Protein AF-C2L073-F1 (afdb_monomer)

Mean predicted aligned error: 6.2 Å

pLDDT: mean 86.58, std 9.67, range [51.0, 95.62]

Secondary structure (DSSP, 8-state):
----HHHHHHHHHHHHHHHHHHHHHHHHHHHHHHHHT-PPPHHHHHHHHHT--SS----B---SHHHHHHHHHHHHHHHHHHHHHHHHHHHHHS-HHHHHHHHHH-HHHHHHHHHHHHHHHHHHHHHH---GGGS--BHHHHHHHHHHHHHHHHHHHHHT-

Foldseek 3Di:
DDCDPVNVLVVLVVVLVVLVVVLVVLLVQLVVCAVVVHFRDPVLLVLLVVLDDPDDDDADRDSHPLLNVLLVVLVVQLVVLLVVQLVVQCVVPVDSVVSVVVSLLCSLVSLVVSVVVSVVVLVVCVVVDPDPSSPHHHSSSSSSSSSSNVSSVSSNVSVVD

Organism: NCBI:txid585501

Solvent-accessible surface area (backbone atoms only — not comparable to full-atom values): 8617 Å² total; per-residue (Å²): 134,88,78,50,70,70,59,51,55,51,54,50,50,49,51,31,53,50,33,46,51,50,26,52,47,53,46,52,43,47,55,51,12,38,77,67,75,35,77,57,63,70,65,47,36,52,48,8,54,67,62,51,68,97,65,94,68,88,54,43,85,50,51,42,68,66,35,50,51,53,37,47,51,46,54,50,45,34,50,49,45,48,52,53,51,32,52,54,36,26,73,71,66,76,34,66,67,63,17,49,57,52,47,71,73,38,51,49,59,37,50,51,51,32,64,58,49,45,59,54,53,48,53,52,46,38,77,76,43,92,51,76,77,53,77,66,51,38,11,47,28,34,26,40,50,43,32,48,50,52,23,35,48,45,44,46,52,61,77,71,107

Sequence (161 aa):
MKMNLFNFEFFFGLMVGLSFLLTFYIYFRLLYGVIRKREVPQWIYKFGQAFQGRVHIEYENATNSAALRDANLFLFLWLLVNVLTFVFLYHKNGDAHAALYQCMKMPFATIIVALIVHPILLLLRMQFSSSEDAYHIYSTTNAVRGAAFFSVFLLALYANM

Structure (mmCIF, N/CA/C/O backbone):
data_AF-C2L073-F1
#
_entry.id   AF-C2L073-F1
#
loop_
_atom_site.group_PDB
_atom_site.id
_atom_site.type_symbol
_atom_site.label_atom_id
_atom_site.label_alt_id
_atom_site.label_comp_id
_atom_site.label_asym_id
_atom_site.label_entity_id
_atom_site.label_seq_id
_atom_site.pdbx_PDB_ins_code
_atom_site.Cartn_x
_atom_site.Cartn_y
_atom_site.Cartn_z
_atom_site.occupancy
_atom_site.B_iso_or_equiv
_atom_site.auth_seq_id
_atom_site.auth_comp_id
_atom_site.auth_asym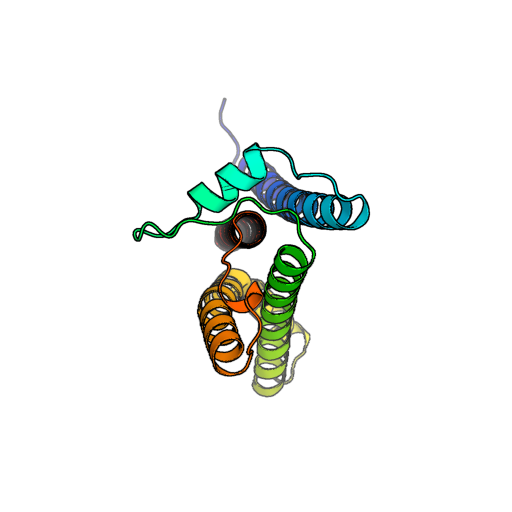_id
_atom_site.auth_atom_id
_atom_site.pdbx_PDB_model_num
ATOM 1 N N . MET A 1 1 ? -7.193 34.105 5.718 1.00 51.00 1 MET A N 1
ATOM 2 C CA . MET A 1 1 ? -8.308 33.206 5.349 1.00 51.00 1 MET A CA 1
ATOM 3 C C . MET A 1 1 ? -8.365 32.092 6.388 1.00 51.00 1 MET A C 1
ATOM 5 O O . MET A 1 1 ? -7.448 31.286 6.433 1.00 51.00 1 MET A O 1
ATOM 9 N N . LYS A 1 2 ? -9.333 32.121 7.315 1.00 53.12 2 LYS A N 1
ATOM 10 C CA . LYS A 1 2 ? -9.449 31.116 8.388 1.00 53.12 2 LYS A CA 1
ATOM 11 C C . LYS A 1 2 ? -10.108 29.876 7.780 1.00 53.12 2 LYS A C 1
ATOM 13 O O . LYS A 1 2 ? -11.261 29.941 7.367 1.00 53.12 2 LYS A O 1
ATOM 18 N N . MET A 1 3 ? -9.357 28.790 7.632 1.00 62.25 3 MET A N 1
ATOM 19 C CA . MET A 1 3 ? -9.913 27.518 7.182 1.00 62.25 3 MET A CA 1
ATOM 20 C C . MET A 1 3 ? -10.763 26.961 8.330 1.00 62.25 3 MET A C 1
ATOM 22 O O . MET A 1 3 ? -10.231 26.657 9.394 1.00 62.25 3 MET A O 1
ATOM 26 N N . ASN A 1 4 ? -12.085 26.917 8.157 1.00 75.19 4 ASN A N 1
ATOM 27 C CA . ASN A 1 4 ? -12.983 26.313 9.143 1.00 75.19 4 ASN A CA 1
ATOM 28 C C . ASN A 1 4 ? -12.702 24.803 9.220 1.00 75.19 4 ASN A C 1
ATOM 30 O O . ASN A 1 4 ? -12.439 24.189 8.186 1.00 75.19 4 ASN A O 1
ATOM 34 N N . LEU A 1 5 ? -12.780 24.211 10.417 1.00 71.25 5 LEU A N 1
ATOM 35 C CA . LEU A 1 5 ? -12.487 22.789 10.671 1.00 71.25 5 LEU A CA 1
ATOM 36 C C . LEU A 1 5 ? -13.219 21.848 9.691 1.00 71.25 5 LEU A C 1
ATOM 38 O O . LEU A 1 5 ? -12.606 20.964 9.107 1.00 71.25 5 LEU A O 1
ATOM 42 N N . PHE A 1 6 ? -14.487 22.144 9.393 1.00 75.75 6 PHE A N 1
ATOM 43 C CA . PHE A 1 6 ? -15.294 21.417 8.405 1.00 75.75 6 PHE A CA 1
ATOM 44 C C . PHE A 1 6 ? -14.699 21.429 6.983 1.00 75.75 6 PHE A C 1
ATOM 46 O O . PHE A 1 6 ? -14.689 20.415 6.290 1.00 75.75 6 PHE A O 1
ATOM 53 N N . ASN A 1 7 ? -14.154 22.568 6.543 1.00 81.94 7 ASN A N 1
ATOM 54 C CA . ASN A 1 7 ? -13.511 22.655 5.230 1.00 81.94 7 ASN A CA 1
ATOM 55 C C . ASN A 1 7 ? -12.225 21.822 5.206 1.00 81.94 7 ASN A C 1
ATOM 57 O O . ASN A 1 7 ? -11.919 21.202 4.192 1.00 81.94 7 ASN A O 1
ATOM 61 N N . PHE A 1 8 ? -11.486 21.787 6.317 1.00 86.12 8 PHE A N 1
ATOM 62 C CA . PHE A 1 8 ? -10.269 20.990 6.429 1.00 86.12 8 PHE A CA 1
ATOM 63 C C . PHE A 1 8 ? -10.555 19.486 6.321 1.00 86.12 8 PHE A C 1
ATOM 65 O O . PHE A 1 8 ? -9.927 18.821 5.500 1.00 86.12 8 PHE A O 1
ATOM 72 N N . GLU A 1 9 ? -11.535 18.969 7.069 1.00 88.25 9 GLU A N 1
ATOM 73 C CA . GLU A 1 9 ? -11.953 17.560 6.999 1.00 88.25 9 GLU A CA 1
ATOM 74 C C . GLU A 1 9 ? -12.395 17.160 5.587 1.00 88.25 9 GLU A C 1
ATOM 76 O O . GLU A 1 9 ? -12.020 16.095 5.096 1.00 88.25 9 GLU A O 1
ATOM 81 N N . PHE A 1 10 ? -13.136 18.035 4.901 1.00 88.88 10 PHE A N 1
ATOM 82 C CA . PHE A 1 10 ? -13.568 17.797 3.526 1.00 88.88 10 PHE A CA 1
ATOM 83 C C . PHE A 1 10 ? -12.385 17.693 2.550 1.00 88.88 10 PHE A C 1
ATOM 85 O O . PHE A 1 10 ? -12.285 16.722 1.797 1.00 88.88 10 PHE A O 1
ATOM 92 N N . PHE A 1 11 ? -11.457 18.658 2.570 1.00 91.19 11 PHE A N 1
ATOM 93 C CA . PHE A 1 11 ? -10.277 18.618 1.698 1.00 91.19 11 PHE A CA 1
ATOM 94 C C . PHE A 1 11 ? -9.354 17.442 2.027 1.00 91.19 11 PHE A C 1
ATOM 96 O O . PHE A 1 11 ? -8.784 16.840 1.115 1.00 91.19 11 PHE A O 1
ATOM 103 N N . PHE A 1 12 ? -9.235 17.079 3.305 1.00 91.75 12 PHE A N 1
ATOM 104 C CA . PHE A 1 12 ? -8.467 15.909 3.711 1.00 91.75 12 PHE A CA 1
ATOM 105 C C . PHE A 1 12 ? -9.112 14.616 3.200 1.00 91.75 12 PHE A C 1
ATOM 107 O O . PHE A 1 12 ? -8.429 13.789 2.598 1.00 91.75 12 PHE A O 1
ATOM 114 N N . GLY A 1 13 ? -10.435 14.475 3.327 1.00 92.38 13 GLY A N 1
ATOM 115 C CA . GLY A 1 13 ? -11.184 13.355 2.755 1.00 92.38 13 GLY A CA 1
ATOM 116 C C . GLY A 1 13 ? -11.028 13.251 1.231 1.00 92.38 13 GLY A C 1
ATOM 117 O O . GLY A 1 13 ? -10.801 12.160 0.704 1.00 92.38 13 GLY A O 1
ATOM 118 N N . LEU A 1 14 ? -11.049 14.381 0.511 1.00 93.88 14 LEU A N 1
ATOM 119 C CA . LEU A 1 14 ? -10.752 14.412 -0.927 1.00 93.88 14 LEU A CA 1
ATOM 120 C C . LEU A 1 14 ? -9.329 13.935 -1.237 1.00 93.88 14 LEU A C 1
ATOM 122 O O . LEU A 1 14 ? -9.131 13.176 -2.185 1.00 93.88 14 LEU A O 1
ATOM 126 N N . MET A 1 15 ? -8.342 14.339 -0.436 1.00 93.81 15 MET A N 1
ATOM 127 C CA . MET A 1 15 ? -6.956 13.890 -0.587 1.00 93.81 15 MET A CA 1
ATOM 128 C C . MET A 1 15 ? -6.831 12.371 -0.393 1.00 93.81 15 MET A C 1
ATOM 130 O O . MET A 1 15 ? -6.154 11.709 -1.183 1.00 93.81 15 MET A O 1
ATOM 134 N N . VAL A 1 16 ? -7.530 11.804 0.599 1.00 94.00 16 VAL A N 1
ATOM 135 C CA . VAL A 1 16 ? -7.621 10.347 0.790 1.00 94.00 16 VAL A CA 1
ATOM 136 C C . VAL A 1 16 ? -8.213 9.692 -0.460 1.00 94.00 16 VAL A C 1
ATOM 138 O O . VAL A 1 16 ? -7.593 8.792 -1.024 1.00 94.00 16 VAL A O 1
ATOM 141 N N . GLY A 1 17 ? -9.353 10.173 -0.962 1.00 93.94 17 GLY A N 1
ATOM 142 C CA . GLY A 1 17 ? -9.978 9.629 -2.174 1.00 93.94 17 GLY A CA 1
ATOM 143 C C . GLY A 1 17 ? -9.054 9.665 -3.399 1.00 93.94 17 GLY A C 1
ATOM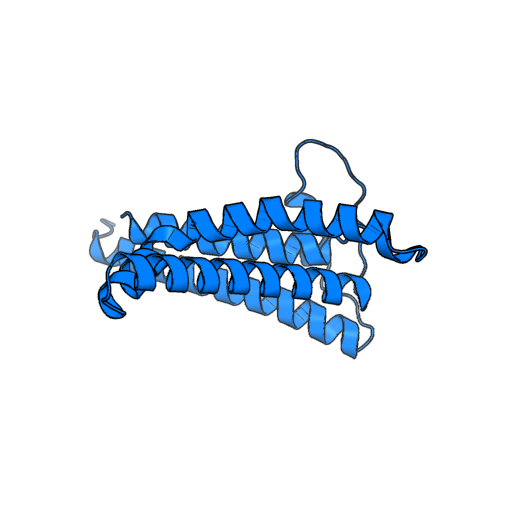 144 O O . GLY A 1 17 ? -8.900 8.661 -4.098 1.00 93.94 17 GLY A O 1
ATOM 145 N N . LEU A 1 18 ? -8.368 10.789 -3.623 1.00 95.62 18 LEU A N 1
ATOM 146 C CA . LEU A 1 18 ? -7.400 10.946 -4.713 1.00 95.62 18 LEU A CA 1
ATOM 147 C C . LEU A 1 18 ? -6.206 9.989 -4.584 1.00 95.62 18 LEU A C 1
ATOM 149 O O . LEU A 1 18 ? -5.728 9.479 -5.597 1.00 95.62 18 LEU A O 1
ATOM 153 N N . SER A 1 19 ? -5.747 9.698 -3.363 1.00 94.69 19 SER A N 1
ATOM 154 C CA . SER A 1 19 ? -4.656 8.739 -3.139 1.00 94.69 19 SER A CA 1
ATOM 155 C C . SER A 1 19 ? -5.042 7.307 -3.540 1.00 94.69 19 SER A C 1
ATOM 157 O O . SER A 1 19 ? -4.278 6.624 -4.232 1.00 94.69 19 SER A O 1
ATOM 159 N N . PHE A 1 20 ? -6.273 6.880 -3.236 1.00 93.25 20 PHE A N 1
ATOM 160 C CA . PHE A 1 20 ? -6.786 5.586 -3.693 1.00 93.25 20 PHE A CA 1
ATOM 161 C C . PHE A 1 20 ? -6.924 5.541 -5.216 1.00 93.25 20 PHE A C 1
ATOM 163 O O . PHE A 1 20 ? -6.498 4.566 -5.838 1.00 93.25 20 PHE A O 1
ATOM 170 N N . LEU A 1 21 ? -7.445 6.606 -5.836 1.00 95.44 21 LEU A N 1
ATOM 171 C CA . LEU A 1 21 ? -7.520 6.709 -7.297 1.00 95.44 21 LEU A CA 1
ATOM 172 C C . LEU A 1 21 ? -6.135 6.622 -7.949 1.00 95.44 21 LEU A C 1
ATOM 174 O O . LEU A 1 21 ? -5.985 5.943 -8.964 1.00 95.44 21 LEU A O 1
ATOM 178 N N . LEU A 1 22 ? -5.114 7.240 -7.350 1.00 93.94 22 LEU A N 1
ATOM 179 C CA . LEU A 1 22 ? -3.731 7.133 -7.812 1.00 93.94 22 LEU A CA 1
ATOM 180 C C . LEU A 1 22 ? -3.215 5.688 -7.731 1.00 93.94 22 LEU A C 1
ATOM 182 O O . LEU A 1 22 ? -2.583 5.213 -8.674 1.00 93.94 22 LEU A O 1
ATOM 186 N N . THR A 1 23 ? -3.522 4.969 -6.648 1.00 93.75 23 THR A N 1
ATOM 187 C CA . THR A 1 23 ? -3.159 3.551 -6.492 1.00 93.75 23 THR A CA 1
ATOM 188 C C . THR A 1 23 ? -3.786 2.692 -7.590 1.00 93.75 23 THR A C 1
ATOM 190 O O . THR A 1 23 ? -3.080 1.938 -8.266 1.00 93.75 23 THR A O 1
ATOM 193 N N . PHE A 1 24 ? -5.093 2.851 -7.834 1.00 93.75 24 PHE A N 1
ATOM 194 C CA . PHE A 1 24 ? -5.778 2.162 -8.930 1.00 93.75 24 PHE A CA 1
ATOM 195 C C . PHE A 1 24 ? -5.198 2.546 -10.290 1.00 93.75 24 PHE A C 1
ATOM 197 O O . PHE A 1 24 ? -4.978 1.679 -11.132 1.00 93.75 24 PHE A O 1
ATOM 204 N N . TYR A 1 25 ? -4.895 3.824 -10.507 1.00 94.94 25 TYR A N 1
ATOM 205 C CA . TYR A 1 25 ? -4.294 4.298 -11.747 1.00 94.94 25 TYR A CA 1
ATOM 206 C C . TYR A 1 25 ? -2.928 3.653 -12.020 1.00 94.94 25 TYR A C 1
ATOM 208 O O . TYR A 1 25 ? -2.704 3.167 -13.130 1.00 94.94 25 TYR A O 1
ATOM 216 N N . ILE A 1 26 ? -2.036 3.581 -11.023 1.00 94.19 26 ILE A N 1
ATOM 217 C CA . ILE A 1 26 ? -0.731 2.908 -11.153 1.00 94.19 26 ILE A CA 1
ATOM 218 C C . ILE A 1 26 ? -0.930 1.431 -11.508 1.00 94.19 26 ILE A C 1
ATOM 220 O O . ILE A 1 26 ? -0.293 0.930 -12.438 1.00 94.19 26 ILE A O 1
ATOM 224 N N . TYR A 1 27 ? -1.854 0.752 -10.825 1.00 94.88 27 TYR A N 1
ATOM 225 C CA . TYR A 1 27 ? -2.177 -0.644 -11.103 1.00 94.88 27 TYR A CA 1
ATOM 226 C C . TYR A 1 27 ? -2.718 -0.853 -12.526 1.00 94.88 27 TYR A C 1
ATOM 228 O O . TYR A 1 27 ? -2.208 -1.695 -13.265 1.00 94.88 27 TYR A O 1
ATOM 236 N N . PHE A 1 28 ? -3.702 -0.060 -12.960 1.00 93.69 28 PHE A N 1
ATOM 237 C CA . PHE A 1 28 ? -4.261 -0.164 -14.309 1.00 93.69 28 PHE A CA 1
ATOM 238 C C . PHE A 1 28 ? -3.235 0.173 -15.392 1.00 93.69 28 PHE A C 1
ATOM 240 O O . PHE A 1 28 ? -3.235 -0.459 -16.449 1.00 93.69 28 PHE A O 1
ATOM 247 N N . ARG A 1 29 ? -2.326 1.126 -15.146 1.00 93.19 29 ARG A N 1
ATOM 248 C CA . ARG A 1 29 ? -1.207 1.414 -16.055 1.00 93.19 29 ARG A CA 1
ATOM 249 C C . ARG A 1 29 ? -0.267 0.221 -16.185 1.00 93.19 29 ARG A C 1
ATOM 251 O O . ARG A 1 29 ? 0.132 -0.077 -17.308 1.00 93.19 29 ARG A O 1
ATOM 258 N N . LEU A 1 30 ? 0.049 -0.462 -15.083 1.00 93.25 30 LEU A N 1
ATOM 259 C CA . LEU A 1 30 ? 0.843 -1.692 -15.096 1.00 93.25 30 LEU A CA 1
ATOM 260 C C . LEU A 1 30 ? 0.120 -2.806 -15.869 1.00 93.25 30 LEU A C 1
ATOM 262 O O . LEU A 1 30 ? 0.699 -3.385 -16.785 1.00 93.25 30 LEU A O 1
ATOM 266 N N . LEU A 1 31 ? -1.161 -3.044 -15.576 1.00 94.12 31 LEU A N 1
ATOM 267 C CA . LEU A 1 31 ? -1.990 -4.035 -16.269 1.00 94.12 31 LEU A CA 1
ATOM 268 C C . LEU A 1 31 ? -2.043 -3.778 -17.783 1.00 94.12 31 LEU A C 1
ATOM 270 O O . LEU A 1 31 ? -1.772 -4.672 -18.584 1.00 94.12 31 LEU A O 1
ATOM 274 N N . TYR A 1 32 ? -2.354 -2.544 -18.185 1.00 92.75 32 TYR A N 1
ATOM 275 C CA . TYR A 1 32 ? -2.418 -2.156 -19.592 1.00 92.75 32 TYR A CA 1
ATOM 276 C C . TYR A 1 32 ? -1.051 -2.243 -20.277 1.00 92.75 32 TYR A C 1
ATOM 278 O O . TYR A 1 32 ? -0.969 -2.672 -21.429 1.00 92.75 32 TYR A O 1
ATOM 286 N N . GLY A 1 33 ? 0.018 -1.862 -19.572 1.00 91.06 33 GLY A N 1
ATOM 287 C CA . GLY A 1 33 ? 1.390 -1.972 -20.052 1.00 91.06 33 GLY A CA 1
ATOM 288 C C . GLY A 1 33 ? 1.767 -3.413 -20.383 1.00 91.06 33 GLY A C 1
ATOM 289 O O . GLY A 1 33 ? 2.226 -3.685 -21.489 1.00 91.06 33 GLY A O 1
ATOM 290 N N . VAL A 1 34 ? 1.442 -4.358 -19.497 1.00 91.62 34 VAL A N 1
ATOM 291 C CA . VAL A 1 34 ? 1.675 -5.790 -19.736 1.00 91.62 34 VAL A CA 1
ATOM 292 C C . VAL A 1 34 ? 0.847 -6.307 -20.916 1.00 91.62 34 VAL A C 1
ATOM 294 O O . VAL A 1 34 ? 1.393 -6.958 -21.805 1.00 91.62 34 VAL A O 1
ATOM 297 N N . ILE A 1 35 ? -0.449 -5.976 -20.983 1.00 91.25 35 ILE A N 1
ATOM 298 C CA . ILE A 1 35 ? -1.339 -6.427 -22.072 1.00 91.25 35 ILE A CA 1
ATOM 299 C C . ILE A 1 35 ? -0.868 -5.903 -23.435 1.00 91.25 35 ILE A C 1
ATOM 301 O O . ILE A 1 35 ? -0.901 -6.621 -24.434 1.00 91.25 35 ILE A O 1
ATOM 305 N N . ARG A 1 36 ? -0.443 -4.639 -23.498 1.00 91.94 36 ARG A N 1
ATOM 306 C CA . ARG A 1 36 ? -0.029 -3.983 -24.747 1.00 91.94 36 ARG A CA 1
ATOM 307 C C . ARG A 1 36 ? 1.466 -4.084 -25.032 1.00 91.94 36 ARG A C 1
ATOM 309 O O . ARG A 1 36 ? 1.891 -3.519 -26.037 1.00 91.94 36 ARG A O 1
ATOM 316 N N . LYS A 1 37 ? 2.242 -4.762 -24.178 1.00 89.69 37 LYS A N 1
ATOM 317 C CA . LYS A 1 37 ? 3.714 -4.804 -24.232 1.00 89.69 37 LYS A CA 1
ATOM 318 C C . LYS A 1 37 ? 4.321 -3.395 -24.327 1.00 89.69 37 LYS A C 1
ATOM 320 O O . LYS A 1 37 ? 5.186 -3.127 -25.155 1.00 89.69 37 LYS A O 1
ATOM 325 N N . ARG A 1 38 ? 3.792 -2.467 -23.525 1.00 88.75 38 ARG A N 1
ATOM 326 C CA . ARG A 1 38 ? 4.239 -1.072 -23.428 1.00 88.75 38 ARG A CA 1
ATOM 327 C C . ARG A 1 38 ? 4.745 -0.794 -22.028 1.00 88.75 38 ARG A C 1
ATOM 329 O O . ARG A 1 38 ? 4.155 -1.248 -21.055 1.00 88.75 38 ARG A O 1
ATOM 336 N N . GLU A 1 39 ? 5.774 0.030 -21.933 1.00 90.38 39 GLU A N 1
ATOM 337 C CA . GLU A 1 39 ? 6.281 0.464 -20.640 1.00 90.38 39 GLU A CA 1
ATOM 338 C C . GLU A 1 39 ? 5.313 1.407 -19.920 1.00 90.38 39 GLU A C 1
ATOM 340 O O . GLU A 1 39 ? 4.585 2.210 -20.526 1.00 90.38 39 GLU A O 1
ATOM 345 N N . VAL A 1 40 ? 5.320 1.326 -18.591 1.00 91.50 40 VAL A N 1
ATOM 346 C CA . VAL A 1 40 ? 4.681 2.338 -17.753 1.00 91.50 40 VAL A CA 1
ATOM 347 C C . VAL A 1 40 ? 5.458 3.663 -17.802 1.00 91.50 40 VAL A C 1
ATOM 349 O O . VAL A 1 40 ? 6.643 3.684 -18.132 1.00 91.50 40 VAL A O 1
ATOM 352 N N . PRO A 1 41 ? 4.820 4.804 -17.483 1.00 91.25 41 PRO A N 1
ATOM 353 C CA . PRO A 1 41 ? 5.517 6.081 -17.420 1.00 91.25 41 PRO A CA 1
ATOM 354 C C . PRO A 1 41 ? 6.695 6.039 -16.441 1.00 91.25 41 PRO A C 1
ATOM 356 O O . PRO A 1 41 ? 6.580 5.485 -15.350 1.00 91.25 41 PRO A O 1
ATOM 359 N N . GLN A 1 42 ? 7.787 6.717 -16.794 1.00 91.69 42 GLN A N 1
ATOM 360 C CA . GLN A 1 42 ? 9.043 6.701 -16.034 1.00 91.69 42 GLN A CA 1
ATOM 361 C C . GLN A 1 42 ? 8.899 7.124 -14.564 1.00 91.69 42 GLN A C 1
ATOM 363 O O . GLN A 1 42 ? 9.625 6.642 -13.697 1.00 91.69 42 GLN A O 1
ATOM 368 N N . TRP A 1 43 ? 7.937 7.996 -14.249 1.00 92.56 43 TRP A N 1
ATOM 369 C CA . TRP A 1 43 ? 7.681 8.397 -12.866 1.00 92.56 43 TRP A CA 1
ATOM 370 C C . TRP A 1 43 ? 7.170 7.235 -11.996 1.00 92.56 43 TRP A C 1
ATOM 372 O O . TRP A 1 43 ? 7.433 7.249 -10.800 1.00 92.56 43 TRP A O 1
ATOM 382 N N . ILE A 1 44 ? 6.508 6.215 -12.567 1.00 92.19 44 ILE A N 1
ATOM 383 C CA . ILE A 1 44 ? 6.045 5.030 -11.822 1.00 92.19 44 ILE A CA 1
ATOM 384 C C . ILE A 1 44 ? 7.243 4.200 -11.359 1.00 92.19 44 ILE A C 1
ATOM 386 O O . ILE A 1 44 ? 7.296 3.802 -10.197 1.00 92.19 44 ILE A O 1
ATOM 390 N N . TYR A 1 45 ? 8.234 4.003 -12.232 1.00 91.69 45 TYR A N 1
ATOM 391 C CA . TYR A 1 45 ? 9.482 3.333 -11.865 1.00 91.69 45 TYR A CA 1
ATOM 392 C C . TYR A 1 45 ? 10.214 4.097 -10.757 1.00 91.69 45 TYR A C 1
ATOM 394 O O . TYR A 1 45 ? 10.555 3.516 -9.729 1.00 91.69 45 TYR A O 1
ATOM 402 N N . LYS A 1 46 ? 10.375 5.419 -10.917 1.00 90.88 46 LYS A N 1
ATOM 403 C CA . LYS A 1 46 ? 11.015 6.278 -9.906 1.00 90.88 46 LYS A CA 1
ATOM 404 C C . LYS A 1 46 ? 10.268 6.269 -8.576 1.00 90.88 46 LYS A C 1
ATOM 406 O O . LYS A 1 46 ? 10.901 6.249 -7.530 1.00 90.88 46 LYS A O 1
ATOM 411 N N . PHE A 1 47 ? 8.937 6.261 -8.604 1.00 90.62 47 PHE A N 1
ATOM 412 C CA . PHE A 1 47 ? 8.118 6.177 -7.397 1.00 90.62 47 PHE A CA 1
ATOM 413 C C . PHE A 1 47 ? 8.327 4.844 -6.668 1.00 90.62 47 PHE A C 1
ATOM 415 O O . PHE A 1 47 ? 8.522 4.823 -5.455 1.00 90.62 47 PHE A O 1
ATOM 422 N N . GLY A 1 48 ? 8.370 3.737 -7.411 1.00 87.62 48 GLY A N 1
ATOM 423 C CA . GLY A 1 48 ? 8.680 2.421 -6.859 1.00 87.62 48 GLY A CA 1
ATOM 424 C C . GLY A 1 48 ? 10.088 2.313 -6.277 1.00 87.62 48 GLY A C 1
ATOM 425 O O . GLY A 1 48 ? 10.263 1.719 -5.215 1.00 87.62 48 GLY A O 1
ATOM 426 N N . GLN A 1 49 ? 11.076 2.927 -6.930 1.00 88.62 49 GLN A N 1
ATOM 427 C CA . GLN A 1 49 ? 12.444 3.029 -6.413 1.00 88.62 49 GLN A CA 1
ATOM 428 C C . GLN A 1 49 ? 12.533 3.953 -5.190 1.00 88.62 49 GLN A C 1
ATOM 430 O O . GLN A 1 49 ? 13.287 3.674 -4.271 1.00 88.62 49 GLN A O 1
ATOM 435 N N . ALA A 1 50 ? 11.745 5.028 -5.125 1.00 86.81 50 ALA A N 1
ATOM 436 C CA . ALA A 1 50 ? 11.715 5.915 -3.962 1.00 86.81 50 ALA A CA 1
ATOM 437 C C . ALA A 1 50 ? 11.130 5.229 -2.717 1.00 86.81 50 ALA A C 1
ATOM 439 O O . ALA A 1 50 ? 11.511 5.555 -1.597 1.00 86.81 50 ALA A O 1
ATOM 440 N N . PHE A 1 51 ? 10.241 4.249 -2.905 1.00 81.06 51 PHE A N 1
ATOM 441 C CA . PHE A 1 51 ? 9.683 3.433 -1.822 1.00 81.06 51 PHE A CA 1
ATOM 442 C C . PHE A 1 51 ? 10.616 2.288 -1.382 1.00 81.06 51 PHE A C 1
ATOM 444 O O . PHE A 1 51 ? 10.199 1.278 -0.812 1.00 81.06 51 PHE A O 1
ATOM 451 N N . GLN A 1 52 ? 11.901 2.421 -1.682 1.00 79.38 52 GLN A N 1
ATOM 452 C CA . GLN A 1 52 ? 12.945 1.521 -1.245 1.00 79.38 52 GLN A CA 1
ATOM 453 C C . GLN A 1 52 ? 13.329 1.783 0.216 1.00 79.38 52 GLN A C 1
ATOM 455 O O . GLN A 1 52 ? 13.414 2.923 0.669 1.00 79.38 52 GLN A O 1
ATOM 460 N N . GLY A 1 53 ? 13.580 0.704 0.962 1.00 68.50 53 GLY A N 1
ATOM 461 C CA . GLY A 1 53 ? 14.129 0.793 2.313 1.00 68.50 53 GLY A CA 1
ATOM 462 C C . GLY A 1 53 ? 15.574 1.307 2.332 1.00 68.50 53 GLY A C 1
ATOM 463 O O . GLY A 1 53 ? 16.164 1.640 1.312 1.00 68.50 53 GLY A O 1
ATOM 464 N N . ARG A 1 54 ? 16.198 1.320 3.512 1.00 68.75 54 ARG A N 1
ATOM 465 C CA . ARG A 1 54 ? 17.580 1.814 3.681 1.00 68.75 54 ARG A CA 1
ATOM 466 C C . ARG A 1 54 ? 18.650 0.990 2.950 1.00 68.75 54 ARG A C 1
ATOM 468 O O . ARG A 1 54 ? 19.774 1.456 2.816 1.00 68.75 54 ARG A O 1
ATOM 475 N N . VAL A 1 55 ? 18.322 -0.225 2.513 1.00 70.50 55 VAL A N 1
ATOM 476 C CA . VAL A 1 55 ? 19.243 -1.110 1.792 1.00 70.50 55 VAL A CA 1
ATOM 477 C C . VAL A 1 55 ? 19.057 -0.919 0.290 1.00 70.50 55 VAL A C 1
ATOM 479 O O . VAL A 1 55 ? 17.950 -1.088 -0.235 1.00 70.50 55 VAL A O 1
ATOM 482 N N . HIS A 1 56 ? 20.150 -0.582 -0.398 1.00 69.75 56 HIS A N 1
ATOM 483 C CA . HIS A 1 56 ? 20.156 -0.467 -1.850 1.00 69.75 56 HIS A CA 1
ATOM 484 C C . HIS A 1 56 ? 20.127 -1.861 -2.501 1.00 69.75 56 HIS A C 1
ATOM 486 O O . HIS A 1 56 ? 21.106 -2.592 -2.526 1.00 69.75 56 HIS A O 1
ATOM 492 N N . ILE A 1 57 ? 18.942 -2.220 -2.962 1.00 71.19 57 ILE A N 1
ATOM 493 C CA . ILE A 1 57 ? 18.534 -3.316 -3.828 1.00 71.19 57 ILE A CA 1
ATOM 494 C C . ILE A 1 57 ? 18.225 -2.698 -5.195 1.00 71.19 57 ILE A C 1
ATOM 496 O O . ILE A 1 57 ? 17.426 -1.760 -5.279 1.00 71.19 57 ILE A O 1
ATOM 500 N N . GLU A 1 58 ? 18.831 -3.210 -6.259 1.00 73.56 58 GLU A N 1
ATOM 501 C CA . GLU A 1 58 ? 18.482 -2.798 -7.616 1.00 73.56 58 GLU A CA 1
ATOM 502 C C . GLU A 1 58 ? 17.096 -3.347 -7.969 1.00 73.56 58 GLU A C 1
ATOM 504 O O . GLU A 1 58 ? 16.905 -4.549 -8.145 1.00 73.56 58 GLU A O 1
ATOM 509 N N . TYR A 1 59 ? 16.102 -2.458 -8.027 1.00 77.38 59 TYR A N 1
ATOM 510 C CA . TYR A 1 59 ? 14.782 -2.813 -8.533 1.00 77.38 59 TYR A CA 1
ATOM 511 C C . TYR A 1 59 ? 14.796 -2.798 -10.054 1.00 77.38 59 TYR A C 1
ATOM 513 O O . TYR A 1 59 ? 15.136 -1.785 -10.671 1.00 77.38 59 TYR A O 1
ATOM 521 N N . GLU A 1 60 ? 14.329 -3.882 -10.657 1.00 82.8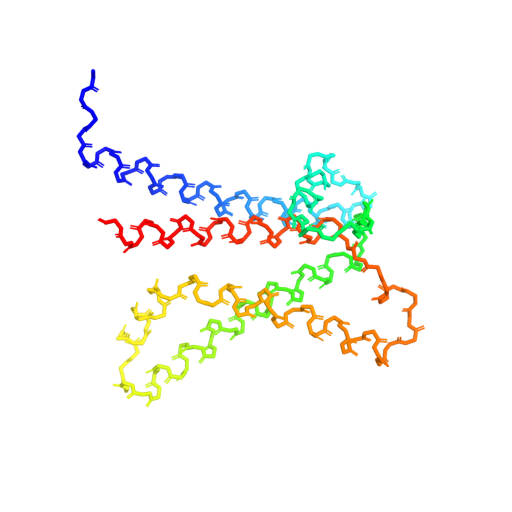1 60 GLU A N 1
ATOM 522 C CA . GLU A 1 60 ? 14.223 -3.959 -12.102 1.00 82.81 60 GLU A CA 1
ATOM 523 C C . GLU A 1 60 ? 13.066 -3.087 -12.602 1.00 82.81 60 GLU A C 1
ATOM 525 O O . GLU A 1 60 ? 11.908 -3.218 -12.177 1.00 82.81 60 GLU A O 1
ATOM 530 N N . ASN A 1 61 ? 13.382 -2.187 -13.534 1.00 85.50 61 ASN A N 1
ATOM 531 C CA . ASN A 1 61 ? 12.402 -1.355 -14.222 1.00 85.50 61 ASN A CA 1
ATOM 532 C C . ASN A 1 61 ? 11.756 -2.143 -15.360 1.00 85.50 61 ASN A C 1
ATOM 534 O O . ASN A 1 61 ? 12.023 -1.894 -16.531 1.00 85.50 61 ASN A O 1
ATOM 538 N N . ALA A 1 62 ? 10.896 -3.094 -15.001 1.00 83.50 62 ALA A N 1
ATOM 539 C CA . ALA A 1 62 ? 10.188 -3.929 -15.960 1.00 83.50 62 ALA A CA 1
ATOM 540 C C . ALA A 1 62 ? 8.665 -3.768 -15.861 1.00 83.50 62 ALA A C 1
ATOM 542 O O . ALA A 1 62 ? 8.073 -3.680 -14.778 1.00 83.50 62 ALA A O 1
ATOM 543 N N . THR A 1 63 ? 8.021 -3.784 -17.029 1.00 86.06 63 THR A N 1
ATOM 544 C CA . THR A 1 63 ? 6.562 -3.876 -17.193 1.00 86.06 63 THR A CA 1
ATOM 545 C C . THR A 1 63 ? 6.216 -5.249 -17.776 1.00 86.06 63 THR A C 1
ATOM 547 O O . THR A 1 63 ? 5.673 -5.366 -18.873 1.00 86.06 63 THR A O 1
ATOM 550 N N . ASN A 1 64 ? 6.576 -6.303 -17.042 1.00 88.00 64 ASN A N 1
ATOM 551 C CA . ASN A 1 64 ? 6.409 -7.694 -17.468 1.00 88.00 64 ASN A CA 1
ATOM 552 C C . ASN A 1 64 ? 5.258 -8.384 -16.725 1.00 88.00 64 ASN A C 1
ATOM 554 O O . ASN A 1 64 ? 4.778 -7.918 -15.688 1.00 88.00 64 ASN A O 1
ATOM 558 N N . SER A 1 65 ? 4.825 -9.535 -17.242 1.00 86.69 65 SER A N 1
ATOM 559 C CA . SER A 1 65 ? 3.784 -10.360 -16.615 1.00 86.69 65 SER A CA 1
ATOM 560 C C . SER A 1 65 ? 4.153 -10.801 -15.195 1.00 86.69 65 SER A C 1
ATOM 562 O O . SER A 1 65 ? 3.271 -10.866 -14.339 1.00 86.69 65 SER A O 1
ATOM 564 N N . ALA A 1 66 ? 5.439 -11.036 -14.921 1.00 86.25 66 ALA A N 1
ATOM 565 C CA . ALA A 1 66 ? 5.946 -11.353 -13.588 1.00 86.25 66 ALA A CA 1
ATOM 566 C C . ALA A 1 66 ? 5.717 -10.202 -12.589 1.00 86.25 66 ALA A C 1
ATOM 568 O O . ALA A 1 66 ? 5.142 -10.422 -11.524 1.00 86.25 66 ALA A O 1
ATOM 569 N N . ALA A 1 67 ? 6.030 -8.959 -12.972 1.00 86.94 67 ALA A N 1
ATOM 570 C CA . ALA A 1 67 ? 5.796 -7.776 -12.140 1.00 86.94 67 ALA A CA 1
ATOM 571 C C . ALA A 1 67 ? 4.305 -7.560 -11.818 1.00 86.94 67 ALA A C 1
ATOM 573 O O . ALA A 1 67 ? 3.932 -7.214 -10.692 1.00 86.94 67 ALA A O 1
ATOM 574 N N . LEU A 1 68 ? 3.427 -7.811 -12.797 1.00 91.88 68 LEU A N 1
ATOM 575 C CA . LEU A 1 68 ? 1.978 -7.771 -12.591 1.00 91.88 68 LEU A CA 1
ATOM 576 C C . LEU A 1 68 ? 1.493 -8.910 -11.686 1.00 91.88 68 LEU A C 1
ATOM 578 O O . LEU A 1 68 ? 0.644 -8.679 -10.827 1.00 91.88 68 LEU A O 1
ATOM 582 N N . ARG A 1 69 ? 2.025 -10.128 -11.841 1.00 89.50 69 ARG A N 1
ATOM 583 C CA . ARG A 1 69 ? 1.697 -11.262 -10.966 1.00 89.50 69 ARG A CA 1
ATOM 584 C C . ARG A 1 69 ? 2.098 -10.973 -9.519 1.00 89.50 69 ARG A C 1
ATOM 586 O O . ARG A 1 69 ? 1.313 -11.265 -8.623 1.00 89.50 69 ARG A O 1
ATOM 593 N N . ASP A 1 70 ? 3.247 -10.344 -9.296 1.00 89.44 70 ASP A N 1
ATOM 594 C CA . ASP A 1 70 ? 3.700 -9.946 -7.960 1.00 89.44 70 ASP A CA 1
ATOM 595 C C . ASP A 1 70 ? 2.841 -8.825 -7.363 1.00 89.44 70 ASP A C 1
ATOM 597 O O . ASP A 1 70 ? 2.525 -8.848 -6.173 1.00 89.44 70 ASP A O 1
ATOM 601 N N . ALA A 1 71 ? 2.399 -7.863 -8.180 1.00 91.69 71 ALA A N 1
ATOM 602 C CA . ALA A 1 71 ? 1.439 -6.849 -7.742 1.00 91.69 71 ALA A CA 1
ATOM 603 C C . ALA A 1 71 ? 0.079 -7.473 -7.384 1.00 91.69 71 ALA A C 1
ATOM 605 O O . ALA A 1 71 ? -0.501 -7.136 -6.353 1.00 91.69 71 ALA A O 1
ATOM 606 N N . ASN A 1 72 ? -0.403 -8.425 -8.187 1.00 93.19 72 ASN A N 1
ATOM 607 C CA . ASN A 1 72 ? -1.636 -9.160 -7.912 1.00 93.19 72 ASN A CA 1
ATOM 608 C C . ASN A 1 72 ? -1.528 -10.001 -6.639 1.00 93.19 72 ASN A C 1
ATOM 610 O O . ASN A 1 72 ? -2.470 -10.010 -5.852 1.00 93.19 72 ASN A O 1
ATOM 614 N N . LEU A 1 73 ? -0.393 -10.671 -6.412 1.00 91.88 73 LEU A N 1
ATOM 615 C CA . LEU A 1 73 ? -0.138 -11.434 -5.189 1.00 91.88 73 LEU A CA 1
ATOM 616 C C . LEU A 1 73 ? -0.242 -10.528 -3.957 1.00 91.88 73 LEU A C 1
ATOM 618 O O . LEU A 1 73 ? -0.907 -10.884 -2.988 1.00 91.88 73 LEU A O 1
ATOM 622 N N . PHE A 1 74 ? 0.360 -9.338 -4.014 1.00 93.06 74 PHE A N 1
ATOM 623 C CA . PHE A 1 74 ? 0.261 -8.347 -2.946 1.00 93.06 74 PHE A CA 1
ATOM 624 C C . PHE A 1 74 ? -1.172 -7.882 -2.692 1.00 93.06 74 PHE A C 1
ATOM 626 O O . PHE A 1 74 ? -1.622 -7.906 -1.548 1.00 93.06 74 PHE A O 1
ATOM 633 N N . LEU A 1 75 ? -1.901 -7.485 -3.737 1.00 93.12 75 LEU A N 1
ATOM 634 C CA . LEU A 1 75 ? -3.284 -7.026 -3.593 1.00 93.12 75 LEU A CA 1
ATOM 635 C C . LEU A 1 75 ? -4.199 -8.140 -3.072 1.00 93.12 75 LEU A C 1
ATOM 637 O O . LEU A 1 75 ? -5.029 -7.897 -2.199 1.00 93.12 75 LEU A O 1
ATOM 641 N N . PHE A 1 76 ? -4.012 -9.368 -3.558 1.00 93.81 76 PHE A N 1
ATOM 642 C CA . PHE A 1 76 ? -4.741 -10.539 -3.086 1.00 93.81 76 PHE A CA 1
ATOM 643 C C . PHE A 1 76 ? -4.443 -10.836 -1.614 1.00 93.81 76 PHE A C 1
ATOM 645 O O . PHE A 1 76 ? -5.368 -11.043 -0.835 1.00 93.81 76 PHE A O 1
ATOM 652 N N . LEU A 1 77 ? -3.170 -10.801 -1.211 1.00 93.44 77 LEU A N 1
ATOM 653 C CA . LEU A 1 77 ? -2.766 -10.981 0.181 1.00 93.44 77 LEU A CA 1
ATOM 654 C C . LEU A 1 77 ? -3.372 -9.902 1.081 1.00 93.44 77 LEU A C 1
ATOM 656 O O . LEU A 1 77 ? -3.886 -10.209 2.153 1.00 93.44 77 LEU A O 1
ATOM 660 N N . TRP A 1 78 ? -3.334 -8.642 0.652 1.00 93.19 78 TRP A N 1
ATOM 661 C CA . TRP A 1 78 ? -3.908 -7.543 1.419 1.00 93.19 78 TRP A CA 1
ATOM 662 C C . TRP A 1 78 ? -5.426 -7.691 1.583 1.00 93.19 78 TRP A C 1
ATOM 664 O O . TRP A 1 78 ? -5.943 -7.525 2.691 1.00 93.19 78 TRP A O 1
ATOM 674 N N . LEU A 1 79 ? -6.136 -8.088 0.523 1.00 93.25 79 LEU A N 1
ATOM 675 C CA . LEU A 1 79 ? -7.557 -8.428 0.600 1.00 93.25 79 LEU A CA 1
ATOM 676 C C . LEU A 1 79 ? -7.797 -9.605 1.558 1.00 93.25 79 LEU A C 1
ATOM 678 O O . LEU A 1 79 ? -8.681 -9.531 2.409 1.00 93.25 79 LEU A O 1
ATOM 682 N N . LEU A 1 80 ? -6.985 -10.662 1.468 1.00 94.12 80 LEU A N 1
ATOM 683 C CA . LEU A 1 80 ? -7.086 -11.843 2.324 1.00 94.12 80 LEU A CA 1
ATOM 684 C C . LEU A 1 80 ? -6.919 -11.485 3.807 1.00 94.12 80 LEU A C 1
ATOM 686 O O . LEU A 1 80 ? -7.716 -11.926 4.628 1.00 94.12 80 LEU A O 1
ATOM 690 N N . VAL A 1 81 ? -5.940 -10.645 4.158 1.00 93.88 81 VAL A N 1
ATOM 691 C CA . VAL A 1 81 ? -5.737 -10.171 5.540 1.00 93.88 81 VAL A CA 1
ATOM 692 C C . VAL A 1 81 ? -6.965 -9.413 6.052 1.00 93.88 81 VAL A C 1
ATOM 694 O O . VAL A 1 81 ? -7.358 -9.603 7.203 1.00 93.88 81 VAL A O 1
ATOM 697 N N . ASN A 1 82 ? -7.609 -8.596 5.214 1.00 92.56 82 ASN A N 1
ATOM 698 C CA . ASN A 1 82 ? -8.844 -7.900 5.587 1.00 92.56 82 ASN A CA 1
ATOM 699 C C . ASN A 1 82 ? -9.998 -8.882 5.827 1.00 92.56 82 ASN A C 1
ATOM 701 O O . ASN A 1 82 ? -10.673 -8.794 6.850 1.00 92.56 82 ASN A O 1
ATOM 705 N N . VAL A 1 83 ? -10.187 -9.855 4.931 1.00 93.19 83 VAL A N 1
ATOM 706 C CA . VAL A 1 83 ? -11.228 -10.886 5.078 1.00 93.19 83 VAL A CA 1
ATOM 707 C C . VAL A 1 83 ? -11.002 -11.723 6.338 1.00 93.19 83 VAL A C 1
ATOM 709 O O . VAL A 1 83 ? -11.933 -11.916 7.114 1.00 93.19 83 VAL A O 1
ATOM 712 N N . LEU A 1 84 ? -9.770 -12.172 6.594 1.00 93.88 84 LEU A N 1
ATOM 713 C CA . LEU A 1 84 ? -9.433 -12.938 7.798 1.00 93.88 84 LEU A CA 1
ATOM 714 C C . LEU A 1 84 ? -9.666 -12.127 9.077 1.00 93.88 84 LEU A C 1
ATOM 716 O O . LEU A 1 84 ? -10.199 -12.655 10.051 1.00 93.88 84 LEU A O 1
ATOM 720 N N . THR A 1 85 ? -9.319 -10.839 9.058 1.00 92.50 85 THR A N 1
ATOM 721 C CA . THR A 1 85 ? -9.574 -9.923 10.178 1.00 92.50 85 THR A CA 1
ATOM 722 C C . THR A 1 85 ? -11.073 -9.797 10.444 1.00 92.50 85 THR A C 1
ATOM 724 O O . THR A 1 85 ? -11.506 -9.922 11.587 1.00 92.50 85 THR A O 1
ATOM 727 N N . PHE A 1 86 ? -11.880 -9.622 9.395 1.00 92.62 86 PHE A N 1
ATOM 728 C CA . PHE A 1 86 ? -13.335 -9.572 9.513 1.00 92.62 86 PHE A CA 1
ATOM 729 C C . PHE A 1 86 ? -13.911 -10.869 10.098 1.00 92.62 86 PHE A C 1
ATOM 731 O O . PHE A 1 86 ? -14.675 -10.813 11.059 1.00 92.62 86 PHE A O 1
ATOM 738 N N . VAL A 1 87 ? -13.507 -12.033 9.576 1.00 93.38 87 VAL A N 1
ATOM 739 C CA . VAL A 1 87 ? -13.959 -13.351 10.059 1.00 93.38 87 VAL A CA 1
ATOM 740 C C . VAL A 1 87 ? -13.602 -13.552 11.534 1.00 93.38 87 VAL A C 1
ATOM 742 O O . VAL A 1 87 ? -14.445 -13.982 12.321 1.00 93.38 87 VAL A O 1
ATOM 745 N N . PHE A 1 88 ? -12.381 -13.193 11.935 1.00 93.25 88 PHE A N 1
ATOM 746 C CA . PHE A 1 88 ? -11.939 -13.274 13.327 1.00 93.25 88 PHE A CA 1
ATOM 747 C C . PHE A 1 88 ? -12.791 -12.398 14.259 1.00 93.25 88 PHE A C 1
ATOM 749 O O . PHE A 1 88 ? -13.241 -12.855 15.310 1.00 93.25 88 PHE A O 1
ATOM 756 N N . LEU A 1 89 ? -13.054 -11.148 13.867 1.00 92.44 89 LEU A N 1
ATOM 757 C CA . LEU A 1 89 ? -13.875 -10.223 14.654 1.00 92.44 89 LEU A CA 1
ATOM 758 C C . LEU A 1 89 ? -15.346 -10.645 14.698 1.00 92.44 89 LEU A C 1
ATOM 760 O O . LEU A 1 89 ? -15.988 -10.494 15.736 1.00 92.44 89 LEU A O 1
ATOM 764 N N . TYR A 1 90 ? -15.863 -11.209 13.606 1.00 92.50 90 TYR A N 1
ATOM 765 C CA . TYR A 1 90 ? -17.215 -11.753 13.546 1.00 92.50 90 TYR A CA 1
ATOM 766 C C . TYR A 1 90 ? -17.389 -12.918 14.523 1.00 92.50 90 TYR A C 1
ATOM 768 O O . TYR A 1 90 ? -18.315 -12.903 15.331 1.00 92.50 90 TYR A O 1
ATOM 776 N N . HIS A 1 91 ? -16.451 -13.871 14.539 1.00 91.75 91 HIS A N 1
ATOM 777 C CA . HIS A 1 91 ? -16.471 -14.973 15.505 1.00 91.75 91 HIS A CA 1
ATOM 778 C C . HIS A 1 91 ? -16.340 -14.505 16.959 1.00 91.75 91 HIS A C 1
ATOM 780 O O . HIS A 1 91 ? -16.899 -15.137 17.851 1.00 91.75 91 HIS A O 1
ATOM 786 N N . LYS A 1 92 ? -15.618 -13.407 17.206 1.00 90.25 92 LYS A N 1
ATOM 787 C CA . LYS A 1 92 ? -15.434 -12.853 18.552 1.00 90.25 92 LYS A CA 1
ATOM 788 C C . LYS A 1 92 ? -16.668 -12.110 19.071 1.00 90.25 92 LYS A C 1
ATOM 790 O O . LYS A 1 92 ? -17.016 -12.265 20.236 1.00 90.25 92 LYS A O 1
ATOM 795 N N . ASN A 1 93 ? -17.287 -11.275 18.236 1.00 84.44 93 ASN A N 1
ATOM 796 C CA . ASN A 1 93 ? -18.345 -10.357 18.666 1.00 84.44 93 ASN A CA 1
ATOM 797 C C . ASN A 1 93 ? -19.761 -10.887 18.379 1.00 84.44 93 ASN A C 1
ATOM 799 O O . ASN A 1 93 ? -20.717 -10.360 18.938 1.00 84.44 93 ASN A O 1
ATOM 803 N N . GLY A 1 94 ? -19.920 -11.872 17.488 1.00 84.12 94 GLY A N 1
ATOM 804 C CA . GLY A 1 94 ? -21.220 -12.421 17.075 1.00 84.12 94 GLY A CA 1
ATOM 805 C C . GLY A 1 94 ? -22.082 -11.484 16.214 1.00 84.12 94 GLY A C 1
ATOM 806 O O . GLY A 1 94 ? -23.104 -11.914 15.686 1.00 84.12 94 GLY A O 1
ATOM 807 N N . ASP A 1 95 ? -21.667 -10.227 16.037 1.00 89.19 95 ASP A N 1
ATOM 808 C CA . ASP A 1 95 ? -22.358 -9.207 15.247 1.00 89.19 95 ASP A CA 1
ATOM 809 C C . ASP A 1 95 ? -21.507 -8.774 14.043 1.00 89.19 95 ASP A C 1
ATOM 811 O O . ASP A 1 95 ? -20.370 -8.302 14.177 1.00 89.19 95 ASP A O 1
ATOM 815 N N . ALA A 1 96 ? -22.087 -8.915 12.849 1.00 88.00 96 ALA A N 1
ATOM 816 C CA . ALA A 1 96 ? -21.469 -8.533 11.587 1.00 88.00 96 ALA A CA 1
ATOM 817 C C . ALA A 1 96 ? -21.229 -7.019 11.478 1.00 88.00 96 ALA A C 1
ATOM 819 O O . ALA A 1 96 ? -20.201 -6.606 10.939 1.00 88.00 96 ALA A O 1
ATOM 820 N N . HIS A 1 97 ? -22.126 -6.184 12.010 1.00 87.62 97 HIS A N 1
ATOM 821 C CA . HIS A 1 97 ? -21.997 -4.728 11.931 1.00 87.62 97 HIS A CA 1
ATOM 822 C C . HIS A 1 97 ? -20.858 -4.224 12.816 1.00 87.62 97 HIS A C 1
ATOM 824 O O . HIS A 1 97 ? -20.021 -3.436 12.368 1.00 87.62 97 HIS A O 1
ATOM 830 N N . ALA A 1 98 ? -20.776 -4.734 14.047 1.00 88.12 98 ALA A N 1
ATOM 831 C CA . ALA A 1 98 ? -19.686 -4.419 14.963 1.00 88.12 98 ALA A CA 1
ATOM 832 C C . ALA A 1 98 ? -18.324 -4.878 14.412 1.00 88.12 98 ALA A C 1
ATOM 834 O O . ALA A 1 98 ? -17.342 -4.133 14.488 1.00 88.12 98 ALA A O 1
ATOM 835 N N . ALA A 1 99 ? -18.262 -6.075 13.816 1.00 89.06 99 ALA A N 1
ATOM 836 C CA . ALA A 1 99 ? -17.050 -6.595 13.185 1.00 89.06 99 ALA A CA 1
ATOM 837 C C . ALA A 1 99 ? -16.610 -5.746 11.983 1.00 89.06 99 ALA A C 1
ATOM 839 O O . ALA A 1 99 ? -15.430 -5.410 11.866 1.00 89.06 99 ALA A O 1
ATOM 840 N N . LEU A 1 100 ? -17.551 -5.340 11.124 1.00 86.00 100 LEU A N 1
ATOM 841 C CA . LEU A 1 100 ? -17.266 -4.493 9.965 1.00 86.00 100 LEU A CA 1
ATOM 842 C C . LEU A 1 100 ? -16.744 -3.118 10.392 1.00 86.00 100 LEU A C 1
ATOM 844 O O . LEU A 1 100 ? -15.714 -2.668 9.891 1.00 86.00 100 LEU A O 1
ATOM 848 N N . TYR A 1 101 ? -17.396 -2.488 11.372 1.00 87.38 101 TYR A N 1
ATOM 849 C CA . TYR A 1 101 ? -16.965 -1.202 11.918 1.00 87.38 101 TYR A CA 1
ATOM 850 C C . TYR A 1 101 ? -15.546 -1.262 12.499 1.00 87.38 101 TYR A C 1
ATOM 852 O O . TYR A 1 101 ? -14.717 -0.392 12.233 1.00 87.38 101 TYR A O 1
ATOM 860 N N . GLN A 1 102 ? -15.232 -2.313 13.258 1.00 86.44 102 GLN A N 1
ATOM 861 C CA . GLN A 1 102 ? -13.888 -2.517 13.799 1.00 86.44 102 GLN A CA 1
ATOM 862 C C . GLN A 1 102 ? -12.856 -2.777 12.696 1.00 86.44 102 GLN A C 1
ATOM 864 O O . GLN A 1 102 ? -11.753 -2.235 12.755 1.00 86.44 102 GLN A O 1
ATOM 869 N N . CYS A 1 103 ? -13.211 -3.542 11.662 1.00 86.19 103 CYS A N 1
ATOM 870 C CA . CYS A 1 103 ? -12.332 -3.789 10.522 1.00 86.19 103 CYS A CA 1
ATOM 871 C C . CYS A 1 103 ? -11.990 -2.481 9.784 1.00 86.19 103 CYS A C 1
ATOM 873 O O . CYS A 1 103 ? -10.827 -2.237 9.466 1.00 86.19 103 CYS A O 1
ATOM 875 N N . MET A 1 104 ? -12.970 -1.585 9.609 1.00 82.88 104 MET A N 1
ATOM 876 C CA . MET A 1 104 ? -12.769 -0.256 9.011 1.00 82.88 104 MET A CA 1
ATOM 877 C C . MET A 1 104 ? -11.903 0.687 9.859 1.00 82.88 104 MET A C 1
ATOM 879 O O . MET A 1 104 ? -11.348 1.640 9.319 1.00 82.88 104 MET A O 1
ATOM 883 N N . LYS A 1 105 ? -11.750 0.423 11.164 1.00 86.81 105 LYS A N 1
ATOM 884 C CA . LYS A 1 105 ? -10.833 1.161 12.051 1.00 86.81 105 LYS A CA 1
ATOM 885 C C . LYS A 1 105 ? -9.398 0.650 12.028 1.00 86.81 105 LYS A C 1
ATOM 887 O O . LYS A 1 105 ? -8.496 1.357 12.469 1.00 86.81 105 LYS A O 1
ATOM 892 N N . MET A 1 106 ? -9.164 -0.554 11.510 1.00 87.69 106 MET A N 1
ATOM 893 C CA . MET A 1 106 ? -7.844 -1.188 11.493 1.00 87.69 106 MET A CA 1
ATOM 894 C C . MET A 1 106 ? -7.163 -1.266 10.108 1.00 87.69 106 MET A C 1
ATOM 896 O O . MET A 1 106 ? -6.282 -2.116 9.941 1.00 87.69 106 MET A O 1
ATOM 900 N N . PRO A 1 107 ? -7.455 -0.400 9.109 1.00 86.88 107 PRO A N 1
ATOM 901 C CA . PRO A 1 107 ? -6.907 -0.574 7.769 1.00 86.88 107 PRO A CA 1
ATOM 902 C C . PRO A 1 107 ? -5.378 -0.441 7.783 1.00 86.88 107 PRO A C 1
ATOM 904 O O . PRO A 1 107 ? -4.697 -1.212 7.109 1.00 86.88 107 PRO A O 1
ATOM 907 N N . PHE A 1 108 ? -4.821 0.424 8.640 1.00 89.75 108 PHE A N 1
ATOM 908 C CA . PHE A 1 108 ? -3.372 0.554 8.818 1.00 89.75 108 PHE A CA 1
ATOM 909 C C . PHE A 1 108 ? -2.705 -0.726 9.342 1.00 89.75 108 PHE A C 1
ATOM 911 O O . PHE A 1 108 ? -1.656 -1.124 8.846 1.00 89.75 108 PHE A O 1
ATOM 918 N N . ALA A 1 109 ? -3.327 -1.424 10.294 1.00 90.94 109 ALA A N 1
ATOM 919 C CA . ALA A 1 109 ? -2.786 -2.689 10.785 1.00 90.94 109 ALA A CA 1
ATOM 920 C C . ALA A 1 109 ? -2.778 -3.750 9.672 1.00 90.94 109 ALA A C 1
ATOM 922 O O . ALA A 1 109 ? -1.772 -4.429 9.467 1.00 90.94 109 ALA A O 1
ATOM 923 N N . THR A 1 110 ? -3.865 -3.844 8.895 1.00 90.50 110 THR A N 1
ATOM 924 C CA . THR A 1 110 ? -3.973 -4.841 7.815 1.00 90.50 110 THR A CA 1
ATOM 925 C C . THR A 1 110 ? -2.941 -4.633 6.703 1.00 90.50 110 THR A C 1
ATOM 927 O O . THR A 1 110 ? -2.364 -5.612 6.226 1.00 90.50 110 THR A O 1
ATOM 930 N N . ILE A 1 111 ? -2.652 -3.383 6.309 1.00 92.31 111 ILE A N 1
ATOM 931 C CA . ILE A 1 111 ? -1.650 -3.108 5.266 1.00 92.31 111 ILE A CA 1
ATOM 932 C C . ILE A 1 111 ? -0.228 -3.400 5.757 1.00 92.31 111 ILE A C 1
ATOM 934 O O . ILE A 1 111 ? 0.570 -3.938 4.995 1.00 92.31 111 ILE A O 1
ATOM 938 N N . ILE A 1 112 ? 0.091 -3.120 7.028 1.00 93.31 112 ILE A N 1
ATOM 939 C CA . ILE A 1 112 ? 1.402 -3.446 7.613 1.00 93.31 112 ILE A CA 1
ATOM 940 C C . ILE A 1 112 ? 1.623 -4.960 7.619 1.00 93.31 112 ILE A C 1
ATOM 942 O O . ILE A 1 112 ? 2.678 -5.426 7.191 1.00 93.31 112 ILE A O 1
ATOM 946 N N . VAL A 1 113 ? 0.616 -5.736 8.031 1.00 93.56 113 VAL A N 1
ATOM 947 C CA . VAL A 1 113 ? 0.683 -7.204 7.980 1.00 93.56 113 VAL A CA 1
ATOM 948 C C . VAL A 1 113 ? 0.916 -7.679 6.545 1.00 93.56 113 VAL A C 1
ATOM 950 O O . VAL A 1 113 ? 1.818 -8.480 6.312 1.00 93.56 113 VAL A O 1
ATOM 953 N N . ALA A 1 114 ? 0.179 -7.148 5.566 1.00 92.62 114 ALA A N 1
ATOM 954 C CA . ALA A 1 114 ? 0.375 -7.507 4.162 1.00 92.62 114 ALA A CA 1
ATOM 955 C C . ALA A 1 114 ? 1.791 -7.163 3.655 1.00 92.62 114 ALA A C 1
ATOM 957 O O . ALA A 1 114 ? 2.404 -7.971 2.958 1.00 92.62 114 ALA A O 1
ATOM 958 N N . LEU A 1 115 ? 2.342 -6.005 4.037 1.00 91.25 115 LEU A N 1
ATOM 959 C CA . LEU A 1 115 ? 3.699 -5.584 3.670 1.00 91.25 115 LEU A CA 1
ATOM 960 C C . LEU A 1 115 ? 4.794 -6.466 4.281 1.00 91.25 115 LEU A C 1
ATOM 962 O O . LEU A 1 115 ? 5.826 -6.648 3.641 1.00 91.25 115 LEU A O 1
ATOM 966 N N . ILE A 1 116 ? 4.581 -7.018 5.479 1.00 90.75 116 ILE A N 1
ATOM 967 C CA . ILE A 1 116 ? 5.528 -7.929 6.145 1.00 90.75 116 ILE A CA 1
ATOM 968 C C . ILE A 1 116 ? 5.411 -9.351 5.589 1.00 90.75 116 ILE A C 1
ATOM 970 O O . ILE A 1 116 ? 6.418 -10.010 5.346 1.00 90.75 116 ILE A O 1
ATOM 974 N N . VAL A 1 117 ? 4.190 -9.836 5.361 1.00 91.38 117 VAL A N 1
ATOM 975 C CA . VAL A 1 117 ? 3.950 -11.212 4.900 1.00 91.38 117 VAL A CA 1
ATOM 976 C C . VAL A 1 117 ? 4.342 -11.385 3.431 1.00 91.38 117 VAL A C 1
ATOM 978 O O . VAL A 1 117 ? 4.869 -12.427 3.047 1.00 91.38 117 VAL A O 1
ATOM 981 N N . HIS A 1 118 ? 4.152 -10.361 2.600 1.00 89.25 118 HIS A N 1
ATOM 982 C CA . HIS A 1 118 ? 4.484 -10.428 1.180 1.00 89.25 118 HIS A CA 1
ATOM 983 C C . HIS A 1 118 ? 5.949 -10.812 0.871 1.00 89.25 118 HIS A C 1
ATOM 985 O O . HIS A 1 118 ? 6.156 -11.723 0.067 1.00 89.25 118 HIS A O 1
ATOM 991 N N . PRO A 1 119 ? 6.988 -10.161 1.436 1.00 83.75 119 PRO A N 1
ATOM 992 C CA . PRO A 1 119 ? 8.373 -10.555 1.191 1.00 83.75 119 PRO A CA 1
ATOM 993 C C . PRO A 1 119 ? 8.672 -11.970 1.700 1.00 83.75 119 PRO A C 1
ATOM 995 O O . PRO A 1 119 ? 9.429 -12.680 1.052 1.00 83.75 119 PRO A O 1
ATOM 998 N N . ILE A 1 120 ? 8.032 -12.424 2.784 1.00 86.50 120 ILE A N 1
ATOM 999 C CA . ILE A 1 120 ? 8.173 -13.805 3.277 1.00 86.50 120 ILE A CA 1
ATOM 1000 C C . ILE A 1 120 ? 7.626 -14.802 2.243 1.00 86.50 120 ILE A C 1
ATOM 1002 O O . ILE A 1 120 ? 8.278 -15.799 1.941 1.00 86.50 120 ILE A O 1
ATOM 1006 N N . LEU A 1 121 ? 6.467 -14.512 1.641 1.00 85.06 121 LEU A N 1
ATOM 1007 C CA . LEU A 1 121 ? 5.898 -15.335 0.567 1.00 85.06 121 LEU A CA 1
ATOM 1008 C C . LEU A 1 121 ? 6.760 -15.331 -0.699 1.00 85.06 121 LEU A C 1
ATOM 1010 O O . LEU A 1 121 ? 6.890 -16.366 -1.349 1.00 85.06 121 LEU A O 1
ATOM 1014 N N . LEU A 1 122 ? 7.366 -14.191 -1.042 1.00 83.44 122 LEU A N 1
ATOM 1015 C CA . LEU A 1 122 ? 8.339 -14.109 -2.134 1.00 83.44 122 LEU A CA 1
ATOM 1016 C C . LEU A 1 122 ? 9.561 -14.995 -1.864 1.00 83.44 122 LEU A C 1
ATOM 1018 O O . LEU A 1 122 ? 9.950 -15.749 -2.748 1.00 83.44 122 LEU A O 1
ATOM 1022 N N . LEU A 1 123 ? 10.128 -14.946 -0.654 1.00 81.88 123 LEU A N 1
ATOM 1023 C CA . LEU A 1 123 ? 11.276 -15.775 -0.265 1.00 81.88 123 LEU A CA 1
ATOM 1024 C C . LEU A 1 123 ? 10.942 -17.271 -0.315 1.00 81.88 123 LEU A C 1
ATOM 1026 O O . LEU A 1 123 ? 11.703 -18.055 -0.875 1.00 81.88 123 LEU A O 1
ATOM 1030 N N . LEU A 1 124 ? 9.770 -17.664 0.193 1.00 82.31 124 LEU A N 1
ATOM 1031 C CA . LEU A 1 124 ? 9.269 -19.034 0.062 1.00 82.31 124 LEU A CA 1
ATOM 1032 C C . LEU A 1 124 ? 9.132 -19.435 -1.411 1.00 82.31 124 LEU A C 1
ATOM 1034 O O . LEU A 1 124 ? 9.589 -20.506 -1.802 1.00 82.31 124 LEU A O 1
ATOM 1038 N N . ARG A 1 125 ? 8.560 -18.568 -2.256 1.00 78.19 125 ARG A N 1
ATOM 1039 C CA . ARG A 1 125 ? 8.450 -18.831 -3.697 1.00 78.19 125 ARG A CA 1
ATOM 1040 C C . ARG A 1 125 ? 9.819 -19.020 -4.345 1.00 78.19 125 ARG A C 1
ATOM 1042 O O . ARG A 1 125 ? 9.950 -19.921 -5.163 1.00 78.19 125 ARG A O 1
ATOM 1049 N N . MET A 1 126 ? 10.815 -18.206 -3.994 1.00 74.44 126 MET A N 1
ATOM 1050 C CA . MET A 1 126 ? 12.189 -18.361 -4.491 1.00 74.44 126 MET A CA 1
ATOM 1051 C C . MET A 1 126 ? 12.776 -19.718 -4.105 1.00 74.44 126 MET A C 1
ATOM 1053 O O . MET A 1 126 ? 13.401 -20.367 -4.931 1.00 74.44 126 MET A O 1
ATOM 1057 N N . GLN A 1 127 ? 12.529 -20.181 -2.879 1.00 74.19 127 GLN A N 1
ATOM 1058 C CA . GLN A 1 127 ? 13.061 -21.455 -2.397 1.00 74.19 127 GLN A CA 1
ATOM 1059 C C . GLN A 1 127 ? 12.449 -22.677 -3.104 1.00 74.19 127 GLN A C 1
ATOM 1061 O O . GLN A 1 127 ? 13.112 -23.703 -3.234 1.00 74.19 127 GLN A O 1
ATOM 1066 N N . PHE A 1 128 ? 11.199 -22.577 -3.567 1.00 67.69 128 PHE A N 1
ATOM 1067 C CA . PHE A 1 128 ? 10.495 -23.671 -4.251 1.00 67.69 128 PHE A CA 1
ATOM 1068 C C . PHE A 1 128 ? 10.455 -23.543 -5.780 1.00 67.69 128 PHE A C 1
ATOM 1070 O O . PHE A 1 128 ? 10.047 -24.489 -6.454 1.00 67.69 128 PHE A O 1
ATOM 1077 N N . SER A 1 129 ? 10.851 -22.401 -6.346 1.00 63.00 129 SER A N 1
ATOM 1078 C CA . SER A 1 129 ? 10.812 -22.159 -7.789 1.00 63.00 129 SER A CA 1
ATOM 1079 C C . SER A 1 129 ? 12.208 -22.208 -8.396 1.00 63.00 129 SER A C 1
ATOM 1081 O O . SER A 1 129 ? 13.075 -21.425 -8.032 1.00 63.00 129 SER A O 1
ATOM 1083 N N . SER A 1 130 ? 12.401 -23.066 -9.399 1.00 58.16 130 SER A N 1
ATOM 1084 C CA . SER A 1 130 ? 13.638 -23.120 -10.194 1.00 58.16 130 SER A CA 1
ATOM 1085 C C . SER A 1 130 ? 13.697 -22.051 -11.302 1.00 58.16 130 SER A C 1
ATOM 1087 O O . SER A 1 130 ? 14.592 -22.092 -12.142 1.00 58.16 130 SER A O 1
ATOM 1089 N N . SER A 1 131 ? 12.720 -21.137 -11.363 1.00 59.34 131 SER A N 1
ATOM 1090 C CA . SER A 1 131 ? 12.620 -20.103 -12.401 1.00 59.34 131 SER A CA 1
ATOM 1091 C C . SER A 1 131 ? 13.485 -18.882 -12.076 1.00 59.34 131 SER A C 1
ATOM 1093 O O . SER A 1 131 ? 13.321 -18.304 -10.999 1.00 59.34 131 SER A O 1
ATOM 1095 N N . GLU A 1 132 ? 14.287 -18.410 -13.033 1.00 60.09 132 GLU A N 1
ATOM 1096 C CA . GLU A 1 132 ? 15.057 -17.156 -12.918 1.00 60.09 132 GLU A CA 1
ATOM 1097 C C . GLU A 1 132 ? 14.159 -15.952 -12.563 1.00 60.09 132 GLU A C 1
ATOM 1099 O O . GLU A 1 132 ? 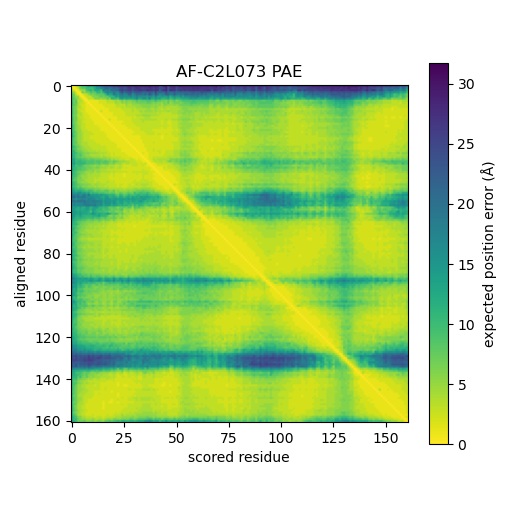14.517 -15.151 -11.704 1.00 60.09 132 GLU A O 1
ATOM 1104 N N . ASP A 1 133 ? 12.917 -15.924 -13.067 1.00 56.97 133 ASP A N 1
ATOM 1105 C CA . ASP A 1 133 ? 11.885 -14.915 -12.761 1.00 56.97 133 ASP A CA 1
ATOM 1106 C C . ASP A 1 133 ? 11.587 -14.721 -11.259 1.00 56.97 133 ASP A C 1
ATOM 1108 O O . ASP A 1 133 ? 11.009 -13.704 -10.865 1.00 56.97 133 ASP A O 1
ATOM 1112 N N . ALA A 1 134 ? 11.926 -15.696 -10.406 1.00 57.22 134 ALA A N 1
ATOM 1113 C CA . ALA A 1 134 ? 11.659 -15.633 -8.971 1.00 57.22 134 ALA A CA 1
ATOM 1114 C C . ALA A 1 134 ? 12.635 -14.715 -8.219 1.00 57.22 134 ALA A C 1
ATOM 1116 O O . ALA A 1 134 ? 12.274 -14.235 -7.147 1.00 57.22 134 ALA A O 1
ATOM 1117 N N . TYR A 1 135 ? 13.822 -14.456 -8.778 1.00 59.91 135 TYR A N 1
ATOM 1118 C CA . TYR A 1 135 ? 14.871 -13.645 -8.148 1.00 59.91 135 TYR A CA 1
ATOM 1119 C C . TYR A 1 135 ? 14.691 -12.134 -8.338 1.00 59.91 135 TYR A C 1
ATOM 1121 O O . TYR A 1 135 ? 15.321 -11.343 -7.635 1.00 59.91 135 TYR A O 1
ATOM 1129 N N . HIS A 1 136 ? 13.824 -11.722 -9.260 1.00 73.25 136 HIS A N 1
ATOM 1130 C CA . HIS A 1 136 ? 13.672 -10.321 -9.630 1.00 73.25 136 HIS A CA 1
ATOM 1131 C C . HIS A 1 136 ? 12.703 -9.585 -8.702 1.00 73.25 136 HIS A C 1
ATOM 1133 O O . HIS A 1 136 ? 11.596 -10.046 -8.416 1.00 73.25 136 HIS A O 1
ATOM 1139 N N . ILE A 1 137 ? 13.113 -8.397 -8.251 1.00 79.44 137 ILE A N 1
ATOM 1140 C CA . ILE A 1 137 ? 12.273 -7.483 -7.476 1.00 79.44 137 ILE A CA 1
ATOM 1141 C C . ILE A 1 137 ? 11.950 -6.280 -8.363 1.00 79.44 137 ILE A C 1
ATOM 1143 O O . ILE A 1 137 ? 12.833 -5.533 -8.773 1.00 79.44 137 ILE A O 1
ATOM 1147 N N . TYR A 1 138 ? 10.666 -6.079 -8.652 1.00 86.19 138 TYR A N 1
ATOM 1148 C CA . TYR A 1 138 ? 10.223 -5.098 -9.642 1.00 86.19 138 TYR A CA 1
ATOM 1149 C C . TYR A 1 138 ? 9.870 -3.743 -9.02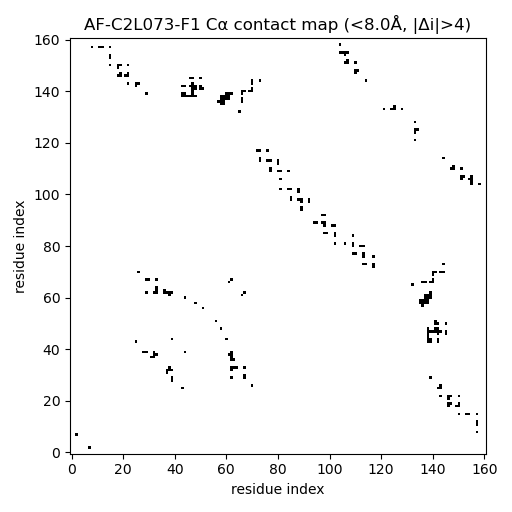1 1.00 86.19 138 TYR A C 1
ATOM 1151 O O . TYR A 1 138 ? 9.103 -3.666 -8.052 1.00 86.19 138 TYR A O 1
ATOM 1159 N N . SER A 1 139 ? 10.356 -2.651 -9.620 1.00 87.25 139 SER A N 1
ATOM 1160 C CA . SER A 1 139 ? 10.028 -1.289 -9.164 1.00 87.25 139 SER A CA 1
ATOM 1161 C C . SER A 1 139 ? 8.542 -0.974 -9.356 1.00 87.25 139 SER A C 1
ATOM 1163 O O . SER A 1 139 ? 7.921 -0.342 -8.505 1.00 87.25 139 SER A O 1
ATOM 1165 N N . THR A 1 140 ? 7.924 -1.488 -10.419 1.00 88.31 140 THR A N 1
ATOM 1166 C CA . THR A 1 140 ? 6.491 -1.314 -10.707 1.00 88.31 140 THR A CA 1
ATOM 1167 C C . THR A 1 140 ? 5.593 -1.950 -9.652 1.00 88.31 140 THR A C 1
ATOM 1169 O O . THR A 1 140 ? 4.594 -1.353 -9.251 1.00 88.31 140 THR A O 1
ATOM 1172 N N . THR A 1 141 ? 5.968 -3.118 -9.129 1.00 89.50 141 THR A N 1
ATOM 1173 C CA . THR A 1 141 ? 5.270 -3.742 -8.002 1.00 89.50 141 THR A CA 1
ATOM 1174 C C . THR A 1 141 ? 5.433 -2.912 -6.732 1.00 89.50 141 THR A C 1
ATOM 1176 O O . THR A 1 141 ? 4.457 -2.694 -6.012 1.00 89.50 141 THR A O 1
ATOM 1179 N N . ASN A 1 142 ? 6.642 -2.409 -6.459 1.00 91.19 142 ASN A N 1
ATOM 1180 C CA . ASN A 1 142 ? 6.884 -1.586 -5.275 1.00 91.19 142 ASN A CA 1
ATOM 1181 C C . ASN A 1 142 ? 6.139 -0.241 -5.340 1.00 91.19 142 ASN A C 1
ATOM 1183 O O . ASN A 1 142 ? 5.676 0.251 -4.316 1.00 91.19 142 ASN A O 1
ATOM 1187 N N . ALA A 1 143 ? 5.923 0.306 -6.541 1.00 92.88 143 ALA A N 1
ATOM 1188 C CA . ALA A 1 143 ? 5.093 1.490 -6.752 1.00 92.88 143 ALA A CA 1
ATOM 1189 C C . ALA A 1 143 ? 3.633 1.257 -6.326 1.00 92.88 143 ALA A C 1
ATOM 1191 O O . ALA A 1 143 ? 3.050 2.100 -5.648 1.00 92.88 143 ALA A O 1
ATOM 1192 N N . VAL A 1 144 ? 3.050 0.099 -6.664 1.00 93.94 144 VAL A N 1
ATOM 1193 C CA . VAL A 1 144 ? 1.694 -0.273 -6.216 1.00 93.94 144 VAL A CA 1
ATOM 1194 C C . VAL A 1 144 ? 1.650 -0.431 -4.693 1.00 93.94 144 VAL A C 1
ATOM 1196 O O . VAL A 1 144 ? 0.735 0.087 -4.055 1.00 93.94 144 VAL A O 1
ATOM 1199 N N . ARG A 1 145 ? 2.652 -1.092 -4.094 1.00 92.38 145 ARG A N 1
ATOM 1200 C CA . ARG A 1 145 ? 2.745 -1.261 -2.631 1.00 92.38 145 ARG A CA 1
ATOM 1201 C C . ARG A 1 145 ? 2.854 0.073 -1.904 1.00 92.38 145 ARG A C 1
ATOM 1203 O O . ARG A 1 145 ? 2.116 0.302 -0.950 1.00 92.38 145 ARG A O 1
ATOM 1210 N N . GLY A 1 146 ? 3.737 0.950 -2.375 1.00 91.81 146 GLY A N 1
ATOM 1211 C CA . GLY A 1 146 ? 3.928 2.281 -1.814 1.00 91.81 146 GLY A CA 1
ATOM 1212 C C . GLY A 1 146 ? 2.661 3.122 -1.911 1.00 91.81 146 GLY A C 1
ATOM 1213 O O . GLY A 1 146 ? 2.231 3.696 -0.915 1.00 91.81 146 GLY A O 1
ATOM 1214 N N . ALA A 1 147 ? 2.004 3.135 -3.073 1.00 94.12 147 ALA A N 1
AT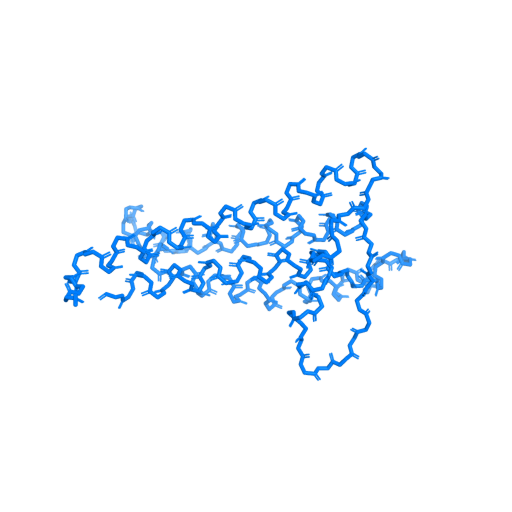OM 1215 C CA . ALA A 1 147 ? 0.757 3.873 -3.261 1.00 94.12 147 ALA A CA 1
ATOM 1216 C C . ALA A 1 147 ? -0.366 3.351 -2.345 1.00 94.12 147 ALA A C 1
ATOM 1218 O O . ALA A 1 147 ? -1.040 4.146 -1.685 1.00 94.12 147 ALA A O 1
ATOM 1219 N N . ALA A 1 148 ? -0.512 2.025 -2.226 1.00 93.88 148 ALA A N 1
ATOM 1220 C CA . ALA A 1 148 ? -1.472 1.407 -1.313 1.00 93.88 148 ALA A CA 1
ATOM 1221 C C . ALA A 1 148 ? -1.171 1.758 0.154 1.00 93.88 148 ALA A C 1
ATOM 1223 O O . ALA A 1 148 ? -2.075 2.162 0.884 1.00 93.88 148 ALA A O 1
ATOM 1224 N N . PHE A 1 149 ? 0.096 1.676 0.572 1.00 94.38 149 PHE A N 1
ATOM 1225 C CA . PHE A 1 149 ? 0.532 2.075 1.911 1.00 94.38 149 PHE A CA 1
ATOM 1226 C C . 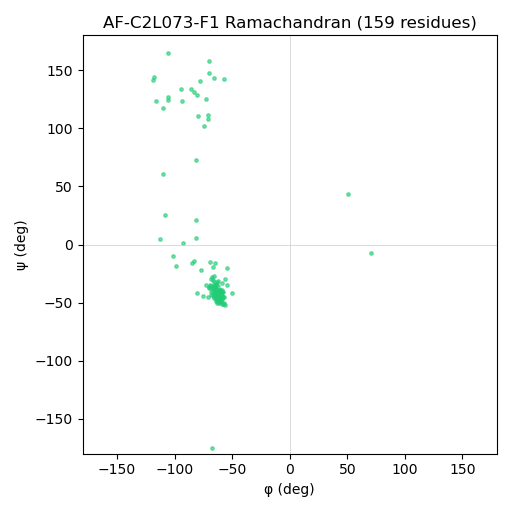PHE A 1 149 ? 0.192 3.535 2.214 1.00 94.38 149 PHE A C 1
ATOM 1228 O O . PHE A 1 149 ? -0.440 3.810 3.231 1.00 94.38 149 PHE A O 1
ATOM 1235 N N . PHE A 1 150 ? 0.555 4.462 1.321 1.00 93.44 150 PHE A N 1
ATOM 1236 C CA . PHE A 1 150 ? 0.248 5.882 1.489 1.00 93.44 150 PHE A CA 1
ATOM 1237 C C . PHE A 1 150 ? -1.258 6.134 1.571 1.00 93.44 150 PHE A C 1
ATOM 1239 O O . PHE A 1 150 ? -1.701 6.872 2.447 1.00 93.44 150 PHE A O 1
ATOM 1246 N N . SER A 1 151 ? -2.052 5.485 0.718 1.00 94.44 151 SER A N 1
ATOM 1247 C CA . SER A 1 151 ? -3.510 5.656 0.710 1.00 94.44 151 SER A CA 1
ATOM 1248 C C . SER A 1 151 ? -4.143 5.202 2.025 1.00 94.44 151 SER A C 1
ATOM 1250 O O . SER A 1 151 ? -4.973 5.898 2.608 1.00 94.44 151 SER A O 1
ATOM 1252 N N . VAL A 1 152 ? -3.702 4.053 2.539 1.00 93.88 152 VAL A N 1
ATOM 1253 C CA . VAL A 1 152 ? -4.179 3.514 3.815 1.00 93.88 1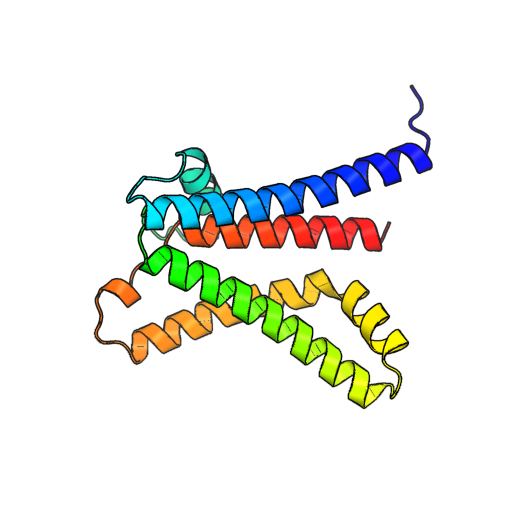52 VAL A CA 1
ATOM 1254 C C . VAL A 1 152 ? -3.686 4.336 5.002 1.00 93.88 152 VAL A C 1
ATOM 1256 O O . VAL A 1 152 ? -4.430 4.527 5.961 1.00 93.88 152 VAL A O 1
ATOM 1259 N N . PHE A 1 153 ? -2.456 4.843 4.952 1.00 92.88 153 PHE A N 1
ATOM 1260 C CA . PHE A 1 153 ? -1.925 5.736 5.976 1.00 92.88 153 PHE A CA 1
ATOM 1261 C C . PHE A 1 153 ? -2.746 7.028 6.066 1.00 92.88 153 PHE A C 1
ATOM 1263 O O . PHE A 1 153 ? -3.166 7.409 7.156 1.00 92.88 153 PHE A O 1
ATOM 1270 N N . LEU A 1 154 ? -3.054 7.655 4.927 1.00 94.12 154 LEU A N 1
ATOM 1271 C CA . LEU A 1 154 ? -3.918 8.836 4.882 1.00 94.12 154 LEU A CA 1
ATOM 1272 C C . LEU A 1 154 ? -5.333 8.529 5.385 1.00 94.12 154 LEU A C 1
ATOM 1274 O O . LEU A 1 154 ? -5.888 9.313 6.149 1.00 94.12 154 LEU A O 1
ATOM 1278 N N . LEU A 1 155 ? -5.896 7.375 5.015 1.00 93.06 155 LEU A N 1
ATOM 1279 C CA . LEU A 1 155 ? -7.192 6.928 5.530 1.00 93.06 155 LEU A CA 1
ATOM 1280 C C . LEU A 1 155 ? -7.175 6.760 7.054 1.00 93.06 155 LEU A C 1
ATOM 1282 O O . LEU A 1 155 ? -8.123 7.154 7.726 1.00 93.06 155 LEU A O 1
ATOM 1286 N N . ALA A 1 156 ? -6.101 6.195 7.603 1.00 92.06 156 ALA A N 1
ATOM 1287 C CA . ALA A 1 156 ? -5.954 6.022 9.040 1.00 92.06 156 ALA A CA 1
ATOM 1288 C C . ALA A 1 156 ? -5.830 7.366 9.765 1.00 92.06 156 ALA A C 1
ATOM 1290 O O . ALA A 1 156 ? -6.445 7.536 10.811 1.00 92.06 156 ALA A O 1
ATOM 1291 N N . LEU A 1 157 ? -5.094 8.330 9.205 1.00 91.31 157 LEU A N 1
ATOM 1292 C CA . LEU A 1 157 ? -5.052 9.687 9.750 1.00 91.31 157 LEU A CA 1
ATOM 1293 C C . LEU A 1 157 ? -6.434 10.345 9.721 1.00 91.31 157 LEU A C 1
ATOM 1295 O O . LEU A 1 157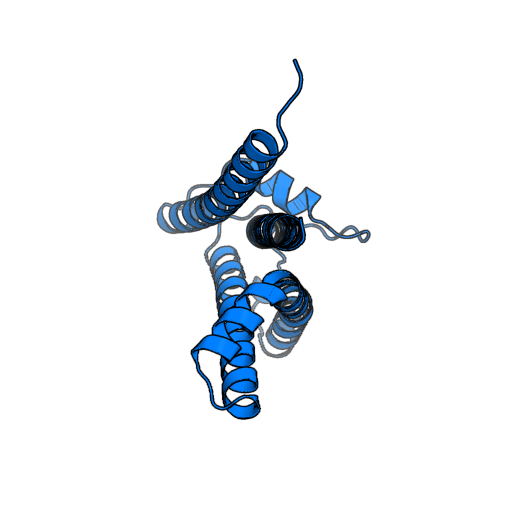 ? -6.838 10.923 10.720 1.00 91.31 157 LEU A O 1
ATOM 1299 N N . TYR A 1 158 ? -7.180 10.196 8.623 1.00 90.12 158 TYR A N 1
ATOM 1300 C CA . TYR A 1 158 ? -8.526 10.759 8.501 1.00 90.12 158 TYR A CA 1
ATOM 1301 C C . TYR A 1 158 ? -9.499 10.156 9.513 1.00 90.12 158 TYR A C 1
ATOM 1303 O O . TYR A 1 158 ? -10.268 10.872 10.136 1.00 90.12 158 TYR A O 1
ATOM 1311 N N . ALA A 1 159 ? -9.453 8.836 9.697 1.00 87.06 159 ALA A N 1
ATOM 1312 C CA . ALA A 1 159 ? -10.344 8.130 10.611 1.00 87.06 159 ALA A CA 1
ATOM 1313 C C . ALA A 1 159 ? -10.065 8.420 12.100 1.00 87.06 159 ALA A C 1
ATOM 1315 O O . ALA A 1 159 ? -10.890 8.062 12.940 1.00 87.06 159 ALA A O 1
ATOM 1316 N N . ASN A 1 160 ? -8.904 9.003 12.424 1.00 83.88 160 ASN A N 1
ATOM 1317 C CA . ASN A 1 160 ? -8.494 9.366 13.785 1.00 83.88 160 ASN A CA 1
ATOM 1318 C C . ASN A 1 160 ? -8.398 10.890 14.008 1.00 83.88 160 ASN A C 1
ATOM 1320 O O . ASN A 1 160 ? -7.938 11.299 15.076 1.00 83.88 160 ASN A O 1
ATOM 1324 N N . MET A 1 161 ? -8.775 11.708 13.018 1.00 79.62 161 MET A N 1
ATOM 1325 C CA . MET A 1 161 ? -9.004 13.150 13.189 1.00 79.62 161 MET A CA 1
ATOM 1326 C C . MET A 1 161 ? -10.332 13.397 13.901 1.00 79.62 161 MET A C 1
ATOM 1328 O O . MET A 1 161 ? -10.358 14.347 14.714 1.00 79.62 161 MET A O 1
#

Nearest PDB structures (foldseek):
  2mey-assembly1_A  TM=3.200E-01  e=6.128E+00  Blomia tropicalis
  6z0c-assembly4_D  TM=2.286E-01  e=2.436E+00  Escherichia coli
  6z0c-assembly1_A  TM=2.285E-01  e=2.841E+00  Escherichia coli

Radius of gyration: 17.88 Å; Cα contacts (8 Å, |Δi|>4): 152; chains: 1; bounding box: 42×57×43 Å